Protein AF-A0A4Q2LLZ6-F1 (afdb_monomer)

Secondary structure (DSSP, 8-state):
-HHHHTTSTTEEEEEPSSTTEEEEEETTEEEEEEEE-SS-EEEEE-TTT-SSTT--EEE-HHHHHHHHHHHHHHHHHHHS----

Structure (mmCIF, N/CA/C/O backbone):
data_AF-A0A4Q2LLZ6-F1
#
_entry.id   AF-A0A4Q2LLZ6-F1
#
loop_
_atom_site.group_PDB
_atom_site.id
_atom_site.type_symbol
_atom_site.label_atom_id
_atom_site.label_alt_id
_atom_site.label_comp_id
_atom_site.label_asym_id
_atom_site.label_entity_id
_atom_site.label_seq_id
_atom_site.pdbx_PDB_ins_code
_atom_site.Cartn_x
_atom_site.Cartn_y
_atom_site.Cartn_z
_atom_site.occupancy
_atom_site.B_iso_or_equiv
_atom_site.auth_seq_id
_atom_site.auth_comp_id
_atom_site.auth_asym_id
_atom_site.auth_atom_id
_atom_site.pdbx_PDB_model_num
ATOM 1 N N . MET A 1 1 ? 11.333 0.283 -2.829 1.00 78.56 1 MET A N 1
ATOM 2 C CA . MET A 1 1 ? 10.042 0.736 -2.254 1.00 78.56 1 MET A CA 1
ATOM 3 C C . MET A 1 1 ? 9.177 -0.411 -1.730 1.00 78.56 1 MET A C 1
ATOM 5 O O . MET A 1 1 ? 8.871 -0.394 -0.549 1.00 78.56 1 MET A O 1
ATOM 9 N N . LYS A 1 2 ? 8.820 -1.423 -2.539 1.00 76.94 2 LYS A N 1
ATOM 10 C CA . LYS A 1 2 ? 7.983 -2.565 -2.105 1.00 76.94 2 LYS A CA 1
ATOM 11 C C . LYS A 1 2 ? 8.456 -3.234 -0.801 1.00 76.94 2 LYS A C 1
ATOM 13 O O . LYS A 1 2 ? 7.677 -3.357 0.135 1.00 76.94 2 LYS A O 1
ATOM 18 N N . ASN A 1 3 ? 9.746 -3.568 -0.709 1.00 79.94 3 ASN A N 1
ATOM 19 C CA . ASN A 1 3 ? 10.332 -4.185 0.492 1.00 79.94 3 ASN A CA 1
ATOM 20 C C . ASN A 1 3 ? 10.272 -3.271 1.729 1.00 79.94 3 ASN A C 1
ATOM 22 O O . ASN A 1 3 ? 10.110 -3.764 2.835 1.00 79.94 3 ASN A O 1
ATOM 26 N N . HIS A 1 4 ? 10.360 -1.949 1.540 1.00 83.12 4 HIS A N 1
ATOM 27 C CA . HIS A 1 4 ? 10.256 -0.972 2.632 1.00 83.12 4 HIS A CA 1
ATOM 28 C C . HIS A 1 4 ? 8.832 -0.896 3.180 1.00 83.12 4 HIS A C 1
ATOM 30 O O . HIS A 1 4 ? 8.644 -0.827 4.385 1.00 83.12 4 HIS A O 1
ATOM 36 N N . LEU A 1 5 ? 7.823 -0.949 2.304 1.00 82.75 5 LEU A N 1
ATOM 37 C CA . LEU A 1 5 ? 6.422 -0.938 2.730 1.00 82.75 5 LEU A CA 1
ATOM 38 C C . LEU A 1 5 ? 6.051 -2.211 3.496 1.00 82.75 5 LEU A C 1
ATOM 40 O O . LEU A 1 5 ? 5.403 -2.111 4.527 1.00 82.75 5 LEU A O 1
ATOM 44 N N . ASN A 1 6 ? 6.526 -3.377 3.048 1.00 83.38 6 ASN A N 1
ATOM 45 C CA . ASN A 1 6 ? 6.330 -4.646 3.762 1.00 83.38 6 ASN A CA 1
ATOM 46 C C . ASN A 1 6 ? 7.095 -4.731 5.097 1.00 83.38 6 ASN A C 1
ATOM 48 O O . ASN A 1 6 ? 6.822 -5.624 5.890 1.00 83.38 6 ASN A O 1
ATOM 52 N N . ALA A 1 7 ? 8.061 -3.841 5.350 1.00 86.62 7 ALA A N 1
ATOM 53 C CA . ALA A 1 7 ? 8.746 -3.759 6.641 1.00 86.62 7 ALA A CA 1
ATOM 54 C C . ALA A 1 7 ? 7.939 -2.970 7.688 1.00 86.62 7 ALA A C 1
ATOM 56 O O . ALA A 1 7 ? 8.265 -3.012 8.874 1.00 86.62 7 ALA A O 1
ATOM 57 N N . ILE A 1 8 ? 6.901 -2.237 7.268 1.00 85.56 8 ILE A N 1
ATOM 58 C CA . ILE A 1 8 ? 6.020 -1.518 8.186 1.00 85.56 8 ILE A CA 1
ATOM 59 C C . ILE A 1 8 ? 5.074 -2.544 8.832 1.00 85.56 8 ILE A C 1
ATOM 61 O O . ILE A 1 8 ? 4.403 -3.280 8.106 1.00 85.56 8 ILE A O 1
ATOM 65 N N . PRO A 1 9 ? 4.960 -2.582 10.174 1.00 86.62 9 PRO A N 1
ATOM 66 C CA . PRO A 1 9 ? 4.019 -3.467 10.850 1.00 86.62 9 PRO A CA 1
ATOM 67 C C . PRO A 1 9 ? 2.598 -3.289 10.318 1.00 86.62 9 PRO A C 1
ATOM 69 O O . PRO A 1 9 ? 2.162 -2.162 10.054 1.00 86.62 9 PRO A O 1
ATOM 72 N N . ASP A 1 10 ? 1.881 -4.399 10.176 1.00 87.06 10 ASP A N 1
ATOM 73 C CA . ASP A 1 10 ? 0.491 -4.455 9.715 1.00 87.06 10 ASP A CA 1
ATOM 74 C C . ASP A 1 10 ? 0.249 -3.978 8.275 1.00 87.06 10 ASP A C 1
ATOM 76 O O . ASP A 1 10 ? -0.909 -3.806 7.886 1.00 87.06 10 ASP A O 1
ATOM 80 N N . VAL A 1 11 ? 1.309 -3.736 7.496 1.00 89.69 11 VAL A N 1
ATOM 81 C CA . VAL A 1 11 ? 1.227 -3.373 6.079 1.00 89.69 11 VAL A CA 1
ATOM 82 C C . VAL A 1 11 ? 1.543 -4.590 5.224 1.00 89.69 11 VAL A C 1
ATOM 84 O O . VAL A 1 11 ? 2.603 -5.197 5.343 1.00 89.69 11 VAL A O 1
ATOM 87 N N . GLU A 1 12 ? 0.637 -4.905 4.307 1.00 91.06 12 GLU A N 1
ATOM 88 C CA . GLU A 1 12 ? 0.803 -5.988 3.346 1.00 91.06 12 GLU A CA 1
ATOM 89 C C . GLU A 1 12 ? 0.688 -5.431 1.927 1.00 91.06 12 GLU A C 1
ATOM 91 O O . GLU A 1 12 ? -0.287 -4.756 1.582 1.00 91.06 12 GLU A O 1
ATOM 96 N N . VAL A 1 13 ? 1.699 -5.710 1.098 1.00 90.69 13 VAL A N 1
ATOM 97 C CA . VAL A 1 13 ? 1.697 -5.378 -0.329 1.00 90.69 13 VAL A CA 1
ATOM 98 C C . VAL A 1 13 ? 1.604 -6.650 -1.163 1.00 90.69 13 VAL A C 1
ATOM 100 O O . VAL A 1 13 ? 2.603 -7.349 -1.370 1.00 90.69 13 VAL A O 1
ATOM 103 N N . THR A 1 14 ? 0.416 -6.923 -1.697 1.00 90.38 14 THR A N 1
ATOM 104 C CA . THR A 1 14 ? 0.135 -8.132 -2.484 1.00 90.38 14 THR A CA 1
ATOM 105 C C . THR A 1 14 ? 0.135 -7.806 -3.978 1.00 90.38 14 THR A C 1
ATOM 107 O O . THR A 1 14 ? -0.598 -6.914 -4.397 1.00 90.38 14 THR A O 1
ATOM 110 N N . PRO A 1 15 ? 0.935 -8.488 -4.817 1.00 89.75 15 PRO A N 1
ATOM 111 C CA . PRO A 1 15 ? 0.891 -8.270 -6.259 1.00 89.75 15 PRO A CA 1
ATOM 112 C C . PRO A 1 15 ? -0.434 -8.773 -6.845 1.00 89.75 15 PRO A C 1
ATOM 114 O O . PRO A 1 15 ? -0.906 -9.851 -6.490 1.00 89.75 15 PRO A O 1
ATOM 117 N N . MET A 1 16 ? -1.003 -8.016 -7.778 1.00 86.12 16 MET A N 1
ATOM 118 C CA . MET A 1 16 ? -2.107 -8.464 -8.619 1.00 86.12 16 MET A CA 1
ATOM 119 C C . MET A 1 16 ? -1.537 -8.963 -9.947 1.00 86.12 16 MET A C 1
ATOM 121 O O . MET A 1 16 ? -0.653 -8.332 -10.525 1.00 86.12 16 MET A O 1
ATOM 125 N N . ASN A 1 17 ? -2.079 -10.060 -10.480 1.00 75.06 17 ASN A N 1
ATOM 126 C CA . ASN A 1 17 ? -1.652 -10.640 -11.764 1.00 75.06 17 ASN A CA 1
ATOM 127 C C . ASN A 1 17 ? -1.992 -9.761 -12.991 1.00 75.06 17 ASN A C 1
ATOM 129 O O . ASN A 1 17 ? -1.937 -10.233 -14.123 1.00 75.06 17 ASN A O 1
ATOM 133 N N . MET A 1 18 ? -2.364 -8.493 -12.794 1.00 74.56 18 MET A N 1
ATOM 134 C CA . MET A 1 18 ? -2.819 -7.589 -13.843 1.00 74.56 18 MET A CA 1
ATOM 135 C C . MET A 1 18 ? -2.150 -6.214 -13.701 1.00 74.56 18 MET A C 1
ATOM 137 O O . MET A 1 18 ? -2.148 -5.624 -12.622 1.00 74.56 18 MET A O 1
ATOM 141 N N . PHE A 1 19 ? -1.588 -5.704 -14.803 1.00 76.62 19 PHE A N 1
ATOM 142 C CA . PHE A 1 19 ? -1.055 -4.336 -14.944 1.00 76.62 19 PHE A CA 1
ATOM 143 C C . PHE A 1 19 ? 0.012 -3.894 -13.923 1.00 76.62 19 PHE A C 1
ATOM 145 O O . PHE A 1 19 ? 0.124 -2.700 -13.639 1.00 76.62 19 PHE A O 1
ATOM 152 N N . GLU A 1 20 ? 0.799 -4.827 -13.371 1.00 83.06 20 GLU A N 1
ATOM 153 C CA . GLU A 1 20 ? 1.833 -4.540 -12.352 1.00 83.06 20 GLU A CA 1
ATOM 154 C C . GLU A 1 20 ? 1.275 -3.820 -11.109 1.00 83.06 20 GLU A C 1
ATOM 156 O O . GLU A 1 20 ? 1.993 -3.122 -10.380 1.00 83.06 20 GLU A O 1
ATOM 161 N N . LEU A 1 21 ? -0.030 -3.968 -10.877 1.00 87.50 21 LEU A N 1
ATOM 162 C CA . LEU A 1 21 ? -0.719 -3.382 -9.745 1.00 87.50 21 LEU A CA 1
ATOM 163 C C . LEU A 1 21 ? -0.428 -4.203 -8.488 1.00 87.50 21 LEU A C 1
ATOM 165 O O . LEU A 1 21 ? -0.234 -5.416 -8.537 1.00 87.50 21 LEU A O 1
ATOM 169 N N . ASN A 1 22 ? -0.412 -3.541 -7.342 1.00 91.00 22 ASN A N 1
ATOM 170 C CA . ASN A 1 22 ? -0.252 -4.176 -6.045 1.00 91.00 22 ASN A CA 1
ATOM 171 C C . ASN A 1 22 ? -1.342 -3.646 -5.121 1.00 91.00 22 ASN A C 1
ATOM 173 O O . ASN A 1 22 ? -1.584 -2.442 -5.077 1.00 91.00 22 ASN A O 1
ATOM 177 N N . GLU A 1 23 ? -1.985 -4.521 -4.370 1.00 91.12 23 GLU A N 1
ATOM 178 C CA . GLU A 1 23 ? -2.871 -4.129 -3.286 1.00 91.12 23 GLU A CA 1
ATOM 179 C C . GLU A 1 23 ? -2.033 -3.673 -2.097 1.00 91.12 23 GLU A C 1
ATOM 181 O O . GLU A 1 23 ? -1.126 -4.384 -1.672 1.00 91.12 23 GLU A O 1
ATOM 186 N N . LEU A 1 24 ? -2.344 -2.498 -1.556 1.00 90.38 24 LEU A N 1
ATOM 187 C CA . LEU A 1 24 ? -1.846 -2.042 -0.268 1.00 90.38 24 LEU A CA 1
ATOM 188 C C . LEU A 1 24 ? -2.938 -2.272 0.768 1.00 90.38 24 LEU A C 1
ATOM 190 O O . LEU A 1 24 ? -3.997 -1.634 0.722 1.00 90.38 24 LEU A O 1
ATOM 1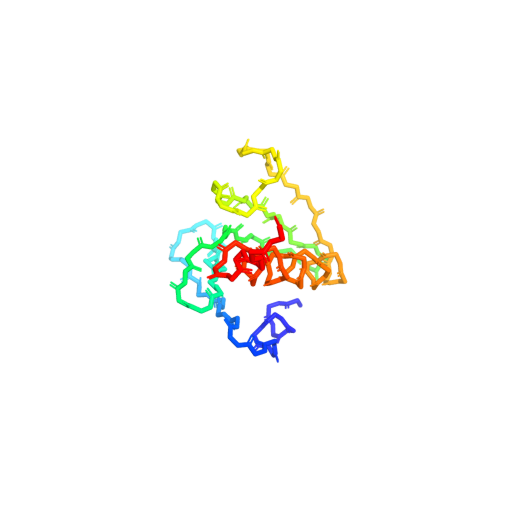94 N N . ARG A 1 25 ? -2.657 -3.157 1.718 1.00 89.94 25 ARG A N 1
ATOM 195 C CA . ARG A 1 25 ? -3.541 -3.457 2.837 1.00 89.94 25 ARG A CA 1
ATOM 196 C C . ARG A 1 25 ? -2.904 -3.015 4.145 1.00 89.94 25 ARG A C 1
ATOM 198 O O . ARG A 1 25 ? -1.704 -3.184 4.338 1.00 89.94 25 ARG A O 1
ATOM 205 N N . ILE A 1 26 ? -3.714 -2.452 5.038 1.00 88.19 26 ILE A N 1
ATOM 206 C CA . ILE A 1 26 ? -3.333 -2.177 6.427 1.00 88.19 26 ILE A CA 1
ATOM 207 C C . ILE A 1 26 ? -4.317 -2.904 7.329 1.00 88.19 26 ILE A C 1
ATOM 209 O O . ILE A 1 26 ? -5.521 -2.697 7.190 1.00 88.19 26 ILE A O 1
ATOM 213 N N . ASN A 1 27 ? -3.841 -3.732 8.263 1.00 86.75 27 ASN A N 1
ATOM 214 C CA . ASN A 1 27 ? -4.718 -4.535 9.128 1.00 86.75 27 ASN A CA 1
ATOM 215 C C . ASN A 1 27 ? -5.758 -5.340 8.317 1.00 86.75 27 ASN A C 1
ATOM 217 O O . ASN A 1 27 ? -6.939 -5.360 8.658 1.00 86.75 27 ASN A O 1
ATOM 221 N N . LYS A 1 28 ? -5.329 -5.957 7.203 1.00 85.56 28 LYS A N 1
ATOM 222 C CA . LYS A 1 28 ? -6.166 -6.700 6.232 1.00 85.56 28 LYS A CA 1
ATOM 223 C C . LYS A 1 28 ? -7.201 -5.867 5.456 1.00 85.56 28 LYS A C 1
ATOM 225 O O . LYS A 1 28 ? -7.836 -6.403 4.546 1.00 85.56 28 LYS A O 1
ATOM 230 N N . GLU A 1 29 ? -7.346 -4.575 5.747 1.00 85.81 29 GLU A N 1
ATOM 231 C CA . GLU A 1 29 ? -8.216 -3.658 5.009 1.00 85.81 29 GLU A CA 1
ATOM 232 C C . GLU A 1 29 ? -7.493 -3.106 3.779 1.00 85.81 29 GLU A C 1
ATOM 234 O O . GLU A 1 29 ? -6.373 -2.608 3.884 1.00 85.81 29 GLU A O 1
ATOM 239 N N . LEU A 1 30 ? -8.140 -3.161 2.614 1.00 87.00 30 LEU A N 1
ATOM 240 C CA . LEU A 1 30 ? -7.629 -2.550 1.391 1.00 87.00 30 LEU A CA 1
ATOM 241 C C . LEU A 1 30 ? -7.718 -1.022 1.478 1.00 87.00 30 LEU A C 1
ATOM 243 O O . LEU A 1 30 ? -8.807 -0.457 1.584 1.00 87.00 30 LEU A O 1
ATOM 247 N N . ILE A 1 31 ? -6.571 -0.353 1.363 1.00 86.44 31 ILE A N 1
ATOM 248 C CA . ILE A 1 31 ? -6.494 1.110 1.461 1.00 86.44 31 ILE A CA 1
ATOM 249 C C . ILE A 1 31 ? -6.098 1.789 0.152 1.00 86.44 31 ILE A C 1
ATOM 251 O O . ILE A 1 31 ? -6.486 2.929 -0.093 1.00 86.44 31 ILE A O 1
ATOM 255 N N . ALA A 1 32 ? -5.344 1.125 -0.715 1.00 88.69 32 ALA A N 1
ATOM 256 C CA . ALA A 1 32 ? -4.967 1.673 -2.008 1.00 88.69 32 ALA A CA 1
ATOM 257 C C . ALA A 1 32 ? -4.501 0.562 -2.941 1.00 88.69 32 ALA A C 1
ATOM 259 O O . ALA A 1 32 ? -4.114 -0.517 -2.498 1.00 88.69 32 ALA A O 1
ATOM 260 N N . TYR A 1 33 ? -4.457 0.875 -4.227 1.00 89.38 33 TYR A N 1
ATOM 261 C CA . TYR A 1 33 ? -3.648 0.126 -5.173 1.00 89.38 33 TYR A CA 1
ATOM 262 C C . TYR A 1 33 ? -2.387 0.915 -5.505 1.00 89.38 33 TYR A C 1
ATOM 264 O O . TYR A 1 33 ? -2.419 2.142 -5.593 1.00 89.38 33 TYR A O 1
ATOM 272 N N . ILE A 1 34 ? -1.269 0.224 -5.685 1.00 90.00 34 ILE A N 1
ATOM 273 C CA . ILE A 1 34 ? 0.026 0.826 -5.973 1.00 90.00 34 ILE A CA 1
ATOM 274 C C . ILE A 1 34 ? 0.627 0.19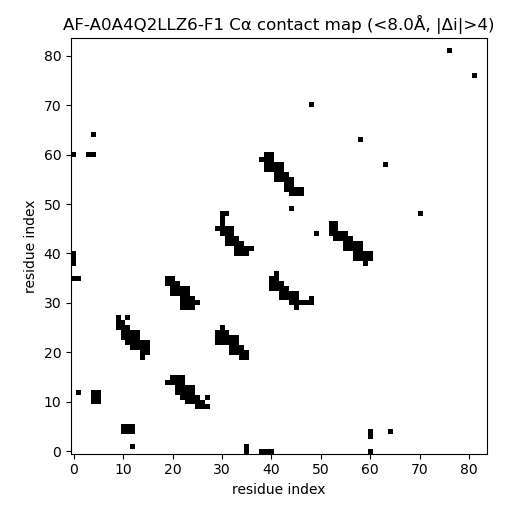1 -7.216 1.00 90.00 34 ILE A C 1
ATOM 276 O O . ILE A 1 34 ? 0.751 -1.030 -7.309 1.00 90.00 34 ILE A O 1
ATOM 280 N N . ARG A 1 35 ? 1.115 1.030 -8.122 1.00 89.88 35 ARG A N 1
ATOM 281 C CA . ARG A 1 35 ? 2.062 0.619 -9.155 1.00 89.88 35 ARG A CA 1
ATOM 282 C C . ARG A 1 35 ? 3.448 1.140 -8.805 1.00 89.88 35 ARG A C 1
ATOM 284 O O . ARG A 1 35 ? 3.624 2.344 -8.617 1.00 89.88 35 ARG A O 1
ATOM 291 N N . PHE A 1 36 ? 4.423 0.244 -8.699 1.00 86.62 36 PHE A N 1
ATOM 292 C CA . PHE A 1 36 ? 5.807 0.626 -8.429 1.00 86.62 36 PHE A CA 1
ATOM 293 C C . PHE A 1 36 ? 6.529 0.977 -9.730 1.00 86.62 36 PHE A C 1
ATOM 295 O O . PHE A 1 36 ? 6.440 0.252 -10.712 1.00 86.62 36 PHE A O 1
ATOM 302 N N . ASN A 1 37 ? 7.264 2.082 -9.707 1.00 82.75 37 ASN A N 1
ATOM 303 C CA . ASN A 1 37 ? 8.300 2.443 -10.667 1.00 82.75 37 ASN A CA 1
ATOM 304 C C . ASN A 1 37 ? 9.629 2.569 -9.888 1.00 82.75 37 ASN A C 1
ATOM 306 O O . ASN A 1 37 ? 9.612 2.567 -8.654 1.00 82.75 37 ASN A O 1
ATOM 310 N N . GLU A 1 38 ? 10.768 2.686 -10.571 1.00 75.94 38 GLU A N 1
ATOM 311 C CA . GLU A 1 38 ? 12.123 2.606 -9.999 1.00 75.94 38 GLU A CA 1
ATOM 312 C C . GLU A 1 38 ? 12.289 3.425 -8.704 1.00 75.94 38 GLU A C 1
ATOM 314 O O . GLU A 1 38 ? 12.803 2.909 -7.713 1.00 75.94 38 GLU A O 1
ATOM 319 N N . ASN A 1 39 ? 11.747 4.653 -8.662 1.00 75.50 39 ASN A N 1
ATOM 320 C CA . ASN A 1 39 ? 11.863 5.563 -7.508 1.00 75.50 39 ASN A CA 1
ATOM 321 C C . ASN A 1 39 ? 10.534 6.122 -6.968 1.00 75.50 39 ASN A C 1
ATOM 323 O O . ASN A 1 39 ? 10.523 6.868 -5.987 1.00 75.50 39 ASN A O 1
ATOM 327 N N . LYS A 1 40 ? 9.400 5.810 -7.603 1.00 82.56 40 LYS A N 1
ATOM 328 C CA . LYS A 1 40 ? 8.084 6.377 -7.262 1.00 82.56 40 LYS A CA 1
ATOM 329 C C . LYS A 1 40 ? 7.015 5.291 -7.274 1.00 82.56 40 LYS A C 1
ATOM 331 O O . LYS A 1 40 ? 7.080 4.363 -8.070 1.00 82.56 40 LYS A O 1
ATOM 336 N N . ALA A 1 41 ? 6.006 5.447 -6.433 1.00 85.62 41 ALA A N 1
ATOM 337 C CA . ALA A 1 41 ? 4.770 4.686 -6.474 1.00 85.62 41 ALA A CA 1
ATOM 338 C C . ALA A 1 41 ? 3.664 5.560 -7.061 1.00 85.62 41 ALA A C 1
ATOM 340 O O . ALA A 1 41 ? 3.467 6.689 -6.617 1.00 85.62 41 ALA A O 1
ATOM 341 N N . MET A 1 42 ? 2.929 5.037 -8.036 1.00 88.56 42 MET A N 1
ATOM 342 C CA . MET A 1 42 ? 1.636 5.594 -8.415 1.00 88.56 42 MET A CA 1
ATOM 343 C C . MET A 1 42 ? 0.576 4.974 -7.510 1.00 88.56 42 MET A C 1
ATOM 345 O O . MET A 1 42 ? 0.408 3.756 -7.503 1.00 88.56 42 MET A O 1
ATOM 349 N N . VAL A 1 43 ? -0.101 5.808 -6.732 1.00 88.25 43 VAL A N 1
ATOM 350 C CA . VAL A 1 43 ? -1.060 5.399 -5.707 1.00 88.25 43 VAL A CA 1
ATOM 351 C C . VAL A 1 43 ? -2.465 5.713 -6.187 1.00 88.25 43 VAL A C 1
ATOM 353 O O . VAL A 1 43 ? -2.774 6.856 -6.520 1.00 88.25 43 VAL A O 1
ATOM 356 N N . PHE A 1 44 ? -3.320 4.699 -6.177 1.00 86.69 44 PHE A N 1
ATOM 357 C CA . PHE A 1 44 ? -4.745 4.771 -6.464 1.00 86.69 44 PHE A CA 1
ATOM 358 C C . PHE A 1 44 ? -5.493 4.589 -5.140 1.00 86.69 44 PHE A C 1
ATOM 360 O O . PHE A 1 44 ? -5.680 3.455 -4.690 1.00 86.69 44 PHE A O 1
ATOM 367 N N . PRO A 1 45 ? -5.852 5.683 -4.452 1.00 82.56 45 PRO A N 1
ATOM 368 C CA . PRO A 1 45 ? -6.383 5.593 -3.102 1.00 82.56 45 PRO A CA 1
ATOM 369 C C . PRO A 1 45 ? -7.800 5.005 -3.102 1.00 82.56 45 PRO A C 1
ATOM 371 O O . PRO A 1 45 ? -8.657 5.426 -3.882 1.00 82.56 45 PRO A O 1
ATOM 374 N N . HIS A 1 46 ? -8.051 4.062 -2.193 1.00 80.25 46 HIS A N 1
ATOM 375 C CA . HIS A 1 46 ? -9.395 3.580 -1.886 1.00 80.25 46 HIS A CA 1
ATOM 376 C C . HIS A 1 46 ? -10.166 4.662 -1.110 1.00 80.25 46 HIS A C 1
ATOM 378 O O . HIS A 1 46 ? -9.561 5.543 -0.490 1.00 80.25 46 HIS A O 1
ATOM 384 N N . PHE A 1 47 ? -11.501 4.605 -1.124 1.00 63.72 47 PHE A N 1
ATOM 385 C CA . PHE A 1 47 ? -12.377 5.630 -0.534 1.00 63.72 47 PHE A CA 1
ATOM 386 C C . PHE A 1 47 ? -12.005 6.000 0.914 1.00 63.72 47 PHE A C 1
ATOM 388 O O . PHE A 1 47 ? -12.026 7.176 1.267 1.00 63.72 47 PHE A O 1
ATOM 395 N N . ASN A 1 48 ? -11.573 5.023 1.715 1.00 61.47 48 ASN A N 1
ATOM 396 C CA . ASN A 1 48 ? -11.215 5.217 3.126 1.00 61.47 48 ASN A CA 1
ATOM 397 C C . ASN A 1 48 ? -9.838 5.874 3.335 1.00 61.47 48 ASN A C 1
ATOM 399 O O . ASN A 1 48 ? -9.559 6.411 4.407 1.00 61.47 48 ASN A O 1
ATOM 403 N N . TYR A 1 49 ? -8.969 5.846 2.323 1.00 63.00 49 TYR A N 1
ATOM 404 C CA . TYR A 1 49 ? -7.594 6.343 2.398 1.00 63.00 49 TYR A CA 1
ATOM 405 C C . TYR A 1 49 ? -7.445 7.776 1.866 1.00 63.00 49 TYR A C 1
ATOM 407 O O . TYR A 1 49 ? -6.535 8.505 2.264 1.00 63.00 49 TYR A O 1
ATOM 415 N N . ALA A 1 50 ? -8.336 8.212 0.971 1.00 60.16 50 ALA A N 1
ATOM 416 C CA . ALA A 1 50 ? -8.206 9.487 0.275 1.00 60.16 50 ALA A CA 1
ATOM 417 C C . ALA A 1 50 ? -8.832 10.668 1.040 1.00 60.16 50 ALA A C 1
ATOM 419 O O . ALA A 1 50 ? -9.928 10.571 1.582 1.00 60.16 50 ALA A O 1
ATOM 420 N N . SER A 1 51 ? -8.196 11.845 0.975 1.00 59.47 51 SER A N 1
ATOM 421 C CA . SER A 1 51 ? -8.896 13.124 1.203 1.00 59.47 51 SER A CA 1
ATOM 422 C C . SER A 1 51 ? -9.703 13.571 -0.025 1.00 59.47 51 SER A C 1
ATOM 424 O O . SER A 1 51 ? -10.637 14.357 0.102 1.00 59.47 51 SER A O 1
ATOM 426 N N . LYS A 1 52 ? -9.339 13.072 -1.217 1.00 58.28 52 LYS A N 1
ATOM 427 C CA . LYS A 1 52 ? -10.036 13.252 -2.497 1.00 58.28 52 LYS A CA 1
ATOM 428 C C . LYS A 1 52 ? -10.019 11.925 -3.249 1.00 58.28 52 LYS A C 1
ATOM 430 O O . LYS A 1 52 ? -8.981 11.512 -3.760 1.00 58.28 52 LYS A O 1
ATOM 435 N N . VAL A 1 53 ? -11.159 11.249 -3.267 1.00 58.72 53 VAL A N 1
ATOM 436 C CA . VAL A 1 53 ? -11.329 9.933 -3.890 1.00 58.72 53 VAL A CA 1
ATOM 437 C C . VAL A 1 53 ? -11.006 9.988 -5.387 1.00 58.72 53 VAL A C 1
ATOM 439 O O . VAL A 1 53 ? -11.344 10.955 -6.068 1.00 58.72 53 VAL A O 1
ATOM 442 N N . GLY A 1 54 ? -10.365 8.938 -5.906 1.00 59.59 54 GLY A N 1
ATOM 443 C CA . GLY A 1 54 ? -10.316 8.658 -7.346 1.00 59.59 54 GLY A CA 1
ATOM 444 C C . GLY A 1 54 ? -9.258 9.413 -8.152 1.00 59.59 54 GLY A C 1
ATOM 445 O O . GLY A 1 54 ? -9.114 9.138 -9.341 1.00 59.59 54 GLY A O 1
ATOM 446 N N . LYS A 1 55 ? -8.481 10.320 -7.545 1.00 74.50 55 LYS A N 1
ATOM 447 C CA . LYS A 1 55 ? -7.326 10.927 -8.222 1.00 74.50 55 LYS A CA 1
ATOM 448 C C . LYS A 1 55 ? -6.043 10.181 -7.858 1.00 74.50 55 LYS A C 1
ATOM 450 O O . LYS A 1 55 ? -5.641 10.239 -6.694 1.00 74.50 55 LYS A O 1
ATOM 455 N 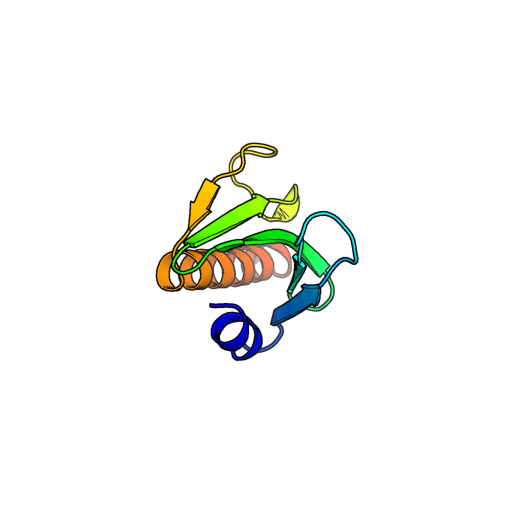N . PRO A 1 56 ? -5.394 9.498 -8.818 1.00 80.75 56 PRO A N 1
ATOM 456 C CA . PRO A 1 56 ? -4.101 8.903 -8.554 1.00 80.75 56 PRO A CA 1
ATOM 457 C C . PRO A 1 56 ? -3.055 9.989 -8.307 1.00 80.75 56 PRO A C 1
ATOM 459 O O . PRO A 1 56 ? -3.123 11.081 -8.876 1.00 80.75 56 PRO A O 1
ATOM 462 N N . PHE A 1 57 ? -2.073 9.679 -7.472 1.00 84.50 57 PHE A N 1
ATOM 463 C CA . PHE A 1 57 ? -0.947 10.566 -7.199 1.00 84.50 57 PHE A CA 1
ATOM 464 C C . PHE A 1 57 ? 0.358 9.780 -7.157 1.00 84.50 57 PHE A C 1
ATOM 466 O O . PHE A 1 57 ? 0.365 8.570 -6.940 1.00 84.50 57 PHE A O 1
ATOM 473 N N . TYR A 1 58 ? 1.470 10.473 -7.375 1.00 86.69 58 TYR A N 1
ATOM 474 C CA . TYR A 1 58 ? 2.794 9.882 -7.243 1.00 86.69 58 TYR A CA 1
ATOM 475 C C . TYR A 1 58 ? 3.345 10.161 -5.850 1.00 86.69 58 TYR A C 1
ATOM 477 O O . TYR A 1 58 ? 3.310 11.303 -5.394 1.00 86.69 58 TYR A O 1
ATOM 485 N N . ALA A 1 59 ? 3.872 9.127 -5.204 1.00 85.50 59 ALA A N 1
ATOM 486 C CA . ALA A 1 59 ? 4.494 9.209 -3.894 1.00 85.50 59 ALA A CA 1
ATOM 487 C C . ALA A 1 59 ? 5.867 8.533 -3.907 1.00 85.50 59 ALA A C 1
ATOM 489 O O . ALA A 1 59 ? 6.044 7.460 -4.487 1.00 85.50 59 ALA A O 1
ATOM 490 N N . ASN A 1 60 ? 6.852 9.158 -3.270 1.00 89.12 60 ASN A N 1
ATOM 491 C CA . ASN A 1 60 ? 8.100 8.491 -2.913 1.00 89.12 60 ASN A CA 1
ATOM 492 C C . ASN A 1 60 ? 7.921 7.666 -1.616 1.00 89.12 60 ASN A C 1
ATOM 494 O O . ASN A 1 60 ? 6.841 7.636 -1.021 1.00 89.12 60 ASN A O 1
ATOM 498 N N . THR A 1 61 ? 8.976 6.976 -1.177 1.00 85.56 61 THR A N 1
ATOM 499 C CA . THR A 1 61 ? 8.918 6.085 -0.005 1.00 85.56 61 THR A CA 1
ATOM 500 C C . THR A 1 61 ? 8.528 6.834 1.274 1.00 85.56 61 THR A C 1
ATOM 502 O O . THR A 1 61 ? 7.676 6.363 2.023 1.00 85.56 61 THR A O 1
ATOM 505 N N . GLU A 1 62 ? 9.107 8.014 1.503 1.00 85.62 62 GLU A N 1
ATOM 506 C CA . G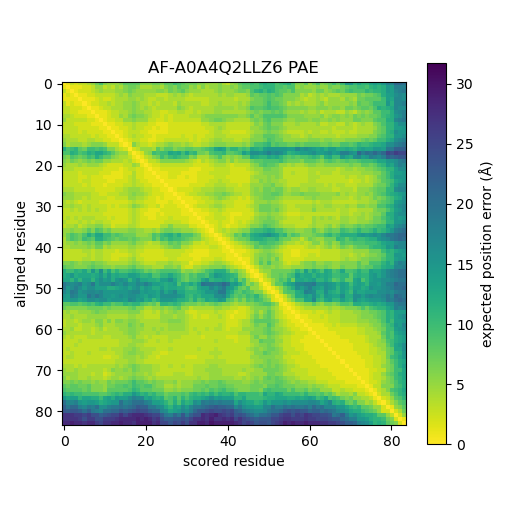LU A 1 62 ? 8.836 8.841 2.686 1.00 85.62 62 GLU A CA 1
ATOM 507 C C . GLU A 1 62 ? 7.391 9.348 2.698 1.00 85.62 62 GLU A C 1
ATOM 509 O O . GLU A 1 62 ? 6.692 9.240 3.704 1.00 85.62 62 GLU A O 1
ATOM 514 N N . GLN A 1 63 ? 6.907 9.833 1.552 1.00 85.94 63 GLN A N 1
ATOM 515 C CA . GLN A 1 63 ? 5.526 10.278 1.376 1.00 85.94 63 GLN A CA 1
ATOM 516 C C . GLN A 1 63 ? 4.540 9.137 1.640 1.00 85.94 63 GLN A C 1
ATOM 518 O O . GLN A 1 63 ? 3.548 9.346 2.335 1.00 85.94 63 GLN A O 1
ATOM 523 N N . MET A 1 64 ? 4.831 7.924 1.156 1.00 85.69 64 MET A N 1
ATOM 524 C CA . MET A 1 64 ? 4.013 6.744 1.447 1.00 85.69 64 MET A CA 1
ATOM 525 C C . MET A 1 64 ? 3.968 6.429 2.940 1.00 85.69 64 MET A C 1
ATOM 527 O O . MET A 1 64 ? 2.890 6.184 3.480 1.00 85.69 64 MET A O 1
ATOM 531 N N . GLN A 1 65 ? 5.115 6.468 3.619 1.00 86.12 65 GLN A N 1
ATOM 532 C CA . GLN A 1 6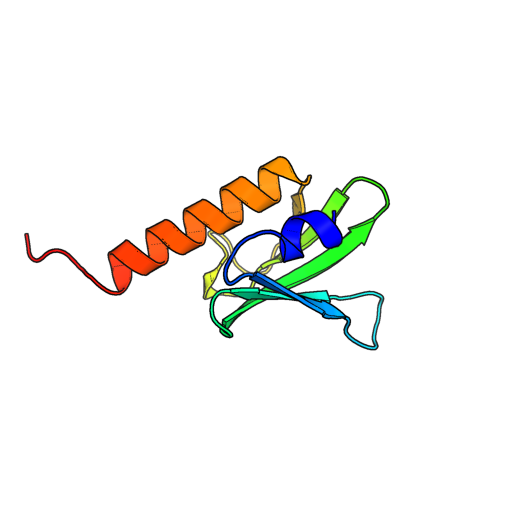5 ? 5.190 6.201 5.052 1.00 86.12 65 GLN A CA 1
ATOM 533 C C . GLN A 1 65 ? 4.379 7.226 5.857 1.00 86.12 65 GLN A C 1
ATOM 535 O O . GLN A 1 65 ? 3.568 6.842 6.698 1.00 86.12 65 GLN A O 1
ATOM 540 N N . ILE A 1 66 ? 4.501 8.518 5.535 1.00 86.19 66 ILE A N 1
ATOM 541 C CA . ILE A 1 66 ? 3.705 9.586 6.158 1.00 86.19 66 ILE A CA 1
ATOM 542 C C . ILE A 1 66 ? 2.202 9.360 5.932 1.00 86.19 66 ILE A C 1
ATOM 544 O O . ILE A 1 66 ? 1.404 9.513 6.859 1.00 86.19 66 ILE A O 1
ATOM 548 N N . SER A 1 67 ? 1.792 8.987 4.717 1.00 83.62 67 SER A N 1
ATOM 549 C CA . SER A 1 67 ? 0.382 8.735 4.399 1.00 83.62 67 SER A CA 1
ATOM 550 C C . SER A 1 67 ? -0.180 7.514 5.136 1.00 83.62 67 SER A C 1
ATOM 552 O O . SER A 1 67 ? -1.311 7.568 5.621 1.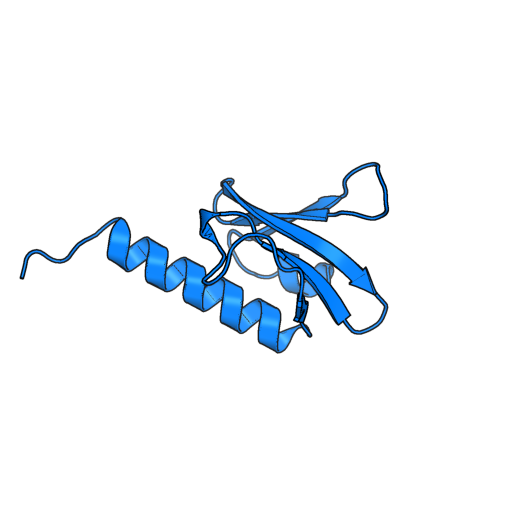00 83.62 67 SER A O 1
ATOM 554 N N . ILE A 1 68 ? 0.604 6.440 5.268 1.00 85.56 68 ILE A N 1
ATOM 555 C CA . ILE A 1 68 ? 0.253 5.244 6.051 1.00 85.56 68 ILE A CA 1
ATOM 556 C C . ILE A 1 68 ? 0.071 5.598 7.532 1.00 85.56 68 ILE A C 1
ATOM 558 O O . ILE A 1 68 ? -0.965 5.277 8.113 1.00 85.56 68 ILE A O 1
ATOM 562 N N . GLU A 1 69 ? 1.020 6.318 8.130 1.00 85.75 69 GLU A N 1
ATOM 563 C CA . GLU A 1 69 ? 0.939 6.731 9.537 1.00 85.75 69 GLU A CA 1
ATOM 564 C C . GLU A 1 69 ? -0.249 7.663 9.798 1.00 85.75 69 GLU A C 1
ATOM 566 O O . GLU A 1 69 ? -0.984 7.502 10.777 1.00 85.75 69 GLU A O 1
ATOM 571 N N . LYS A 1 70 ? -0.511 8.603 8.883 1.00 83.56 70 LYS A N 1
ATOM 572 C CA . LYS A 1 70 ? -1.684 9.480 8.960 1.00 83.56 70 LYS A CA 1
ATOM 573 C C . LYS A 1 70 ? -2.990 8.687 8.895 1.00 83.56 70 LYS A C 1
ATOM 575 O O . LYS A 1 70 ? -3.915 9.000 9.644 1.00 83.56 70 LYS A O 1
ATOM 580 N N . PHE A 1 71 ? -3.067 7.670 8.034 1.00 81.88 71 PHE A N 1
ATOM 581 C CA . PHE A 1 71 ? -4.221 6.774 7.963 1.00 81.88 71 PHE A CA 1
ATOM 582 C C . PHE A 1 71 ? -4.401 5.990 9.269 1.00 81.88 71 PHE A C 1
ATOM 584 O O . PHE A 1 71 ? -5.489 6.017 9.841 1.00 81.88 71 PHE A O 1
ATOM 591 N N . LYS A 1 72 ? -3.333 5.377 9.799 1.00 83.06 72 LYS A N 1
ATOM 592 C CA . LYS A 1 72 ? -3.366 4.666 11.089 1.00 83.06 72 LYS A CA 1
ATOM 593 C C . LYS A 1 72 ? -3.816 5.575 12.235 1.00 83.06 72 LYS A C 1
ATOM 595 O O . LYS A 1 72 ? -4.592 5.155 13.089 1.00 83.06 72 LYS A O 1
ATOM 600 N N . ARG A 1 73 ? -3.349 6.828 12.270 1.00 83.00 73 ARG A N 1
ATOM 601 C CA . ARG A 1 73 ? -3.773 7.813 13.276 1.00 83.00 73 ARG A CA 1
ATOM 602 C C . ARG A 1 73 ? -5.255 8.158 13.147 1.00 83.00 73 ARG A C 1
ATOM 604 O O . ARG A 1 73 ? -5.971 8.036 14.132 1.00 83.00 73 ARG A O 1
ATOM 611 N N . LYS A 1 74 ? -5.718 8.503 11.942 1.00 79.06 74 LYS A N 1
ATOM 612 C CA . LYS A 1 74 ? -7.130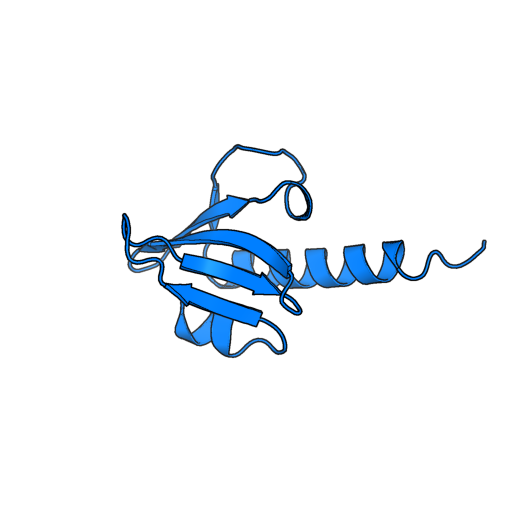 8.827 11.695 1.00 79.06 74 LYS A CA 1
ATOM 613 C C . LYS A 1 74 ? -8.049 7.660 12.063 1.00 79.06 74 LYS A C 1
ATOM 615 O O . LYS A 1 74 ? -9.093 7.883 12.656 1.00 79.06 74 LYS A O 1
ATOM 620 N N . LYS A 1 75 ? -7.642 6.426 11.751 1.00 76.44 75 LYS A N 1
ATOM 621 C CA . LYS A 1 75 ? -8.408 5.226 12.099 1.00 76.44 75 LYS A CA 1
ATOM 622 C C . LYS A 1 75 ? -8.519 5.024 13.616 1.00 76.44 75 LYS A C 1
ATOM 624 O O . LYS A 1 75 ? -9.599 4.739 14.112 1.00 76.44 75 LYS A O 1
ATOM 629 N N . ARG A 1 76 ? -7.438 5.266 14.370 1.00 76.12 76 ARG A N 1
ATOM 630 C CA . ARG A 1 76 ? -7.487 5.261 15.845 1.00 76.12 76 ARG A CA 1
ATOM 631 C C . ARG A 1 76 ? -8.446 6.315 16.405 1.00 76.12 76 ARG A C 1
ATOM 633 O O . ARG A 1 76 ? -9.169 6.013 17.343 1.00 76.12 76 ARG A O 1
ATOM 640 N N . GLU A 1 77 ? -8.466 7.513 15.823 1.00 70.75 77 GLU A N 1
ATOM 641 C CA . GLU A 1 77 ? -9.385 8.595 16.217 1.00 70.75 77 GLU A CA 1
ATOM 642 C 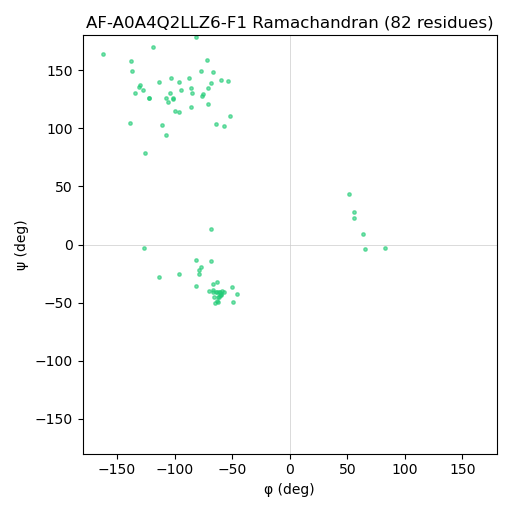C . GLU A 1 77 ? -10.858 8.261 15.908 1.00 70.75 77 GLU A C 1
ATOM 644 O O . GLU A 1 77 ? -11.741 8.662 16.658 1.00 70.75 77 GLU A O 1
ATOM 649 N N . THR A 1 78 ? -11.143 7.526 14.824 1.00 65.94 78 THR A N 1
ATOM 650 C CA . THR A 1 78 ? -12.515 7.108 14.481 1.00 65.94 78 THR A CA 1
ATOM 651 C C . THR A 1 78 ? -12.995 5.883 15.251 1.00 65.94 78 THR A C 1
ATOM 653 O O . THR A 1 78 ? -14.177 5.810 15.568 1.00 65.94 78 THR A O 1
ATOM 656 N N . ASP A 1 79 ? -12.107 4.928 15.540 1.00 62.25 79 ASP A N 1
ATOM 657 C CA . ASP A 1 79 ? -12.456 3.694 16.260 1.00 62.25 79 ASP A CA 1
ATOM 658 C C . ASP A 1 79 ? -12.578 3.939 17.776 1.00 62.25 79 ASP A C 1
ATOM 660 O O . ASP A 1 79 ? -13.329 3.250 18.465 1.00 62.25 79 ASP A O 1
ATOM 664 N N . TYR A 1 80 ? -11.885 4.961 18.286 1.00 51.25 80 TYR A N 1
ATOM 665 C CA . TYR A 1 80 ? -12.029 5.477 19.643 1.00 51.25 80 TYR A CA 1
ATOM 666 C C . TYR A 1 80 ? -12.308 6.979 19.584 1.00 51.25 80 TYR A C 1
ATOM 668 O O . TYR A 1 80 ? -11.391 7.776 19.813 1.00 51.25 80 TYR A O 1
ATOM 676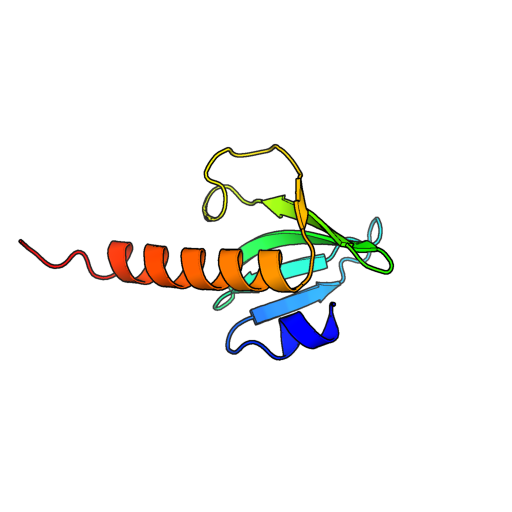 N N . PRO A 1 81 ? -13.555 7.400 19.295 1.00 54.25 81 PRO A N 1
ATOM 677 C CA . PRO A 1 81 ? -13.928 8.777 19.533 1.00 54.25 81 PRO A CA 1
ATOM 678 C C . PRO A 1 81 ? -13.838 8.964 21.044 1.00 54.25 81 PRO A C 1
ATOM 680 O O . PRO A 1 81 ? -14.670 8.454 21.795 1.00 54.25 81 PRO A O 1
ATOM 683 N N . CYS A 1 82 ? -12.779 9.615 21.521 1.00 51.69 82 CYS A N 1
ATOM 684 C CA . CYS A 1 82 ? -12.751 10.093 22.890 1.00 51.69 82 CYS A CA 1
ATOM 685 C C . CYS A 1 82 ? -14.034 10.907 23.076 1.00 51.69 82 CYS A C 1
ATOM 687 O O . CYS A 1 82 ? -14.198 11.939 22.428 1.00 51.69 82 CYS A O 1
ATOM 689 N N . PHE A 1 83 ? -14.965 10.393 23.884 1.00 49.66 83 PHE A N 1
ATOM 690 C CA . PHE A 1 83 ? -16.119 11.144 24.355 1.00 49.66 83 PHE A CA 1
ATOM 691 C C . PHE A 1 83 ? -15.568 12.386 25.061 1.00 49.66 83 PHE A C 1
ATOM 693 O O . PHE A 1 83 ? -15.039 12.286 26.168 1.00 49.66 83 PHE A O 1
ATOM 700 N N . SER A 1 84 ? -15.623 13.524 24.378 1.00 41.41 84 SER A N 1
ATOM 701 C CA . SER A 1 84 ? -15.420 14.858 24.939 1.00 41.41 84 SER A CA 1
ATOM 702 C C . SER A 1 84 ? -16.737 15.602 24.882 1.00 41.41 84 SER A C 1
ATOM 704 O O . SER A 1 84 ? -17.290 15.649 23.757 1.00 41.41 84 SER A O 1
#

Sequence (84 aa):
MKNHLNAIPDVEVTPMNMFELNELRINKELIAYIRFNENKAMVFPHFNYASKVGKPFYANTEQMQISIEKFKRKKRETDYPCFS

Nearest PDB structures (foldseek):
  7vfk-assembly1_A  TM=6.550E-01  e=1.771E+00  Staphylococcus aureus subsp. aureus USA300
  2i8d-assembly1_B  TM=3.451E-01  e=1.091E+00  Lacticaseibacillus casei
  7vfm-assembly1_A  TM=3.986E-01  e=1.881E+00  Staphylococcus aureus subsp. aureus USA300

Radius of gyration: 13.05 Å; Cα contacts (8 Å, |Δi|>4): 124; chains: 1; bounding box: 28×26×40 Å

Mean predicted aligned error: 7.02 Å

Solvent-accessible surface area (backbone atoms only — not comparable to full-atom values): 4857 Å² total; per-residue (Å²): 102,72,72,62,51,51,66,38,86,63,33,45,72,46,78,44,104,54,90,68,30,23,43,36,23,50,78,87,41,78,34,28,39,35,34,77,51,99,76,39,30,43,36,41,42,28,74,91,61,35,98,61,64,80,59,67,45,80,35,40,66,66,55,47,52,53,52,51,52,51,48,56,51,53,49,50,49,68,79,50,63,75,90,122

pLDDT: mean 79.6, std 11.55, range [41.41, 91.12]

Foldseek 3Di:
DQVLQVVDPQWDWAADPPDQKTFTGGVNHTAWIWRDDPFWIFTQGDPLQDPDHGDTDIDGPVRVVVSVVVSVVVVVCVVDVPPD